Protein AF-A0A9E3LRT6-F1 (afdb_monomer)

Nearest PDB structures (foldseek):
  9b9s-assembly1_A-2  TM=6.401E-01  e=1.447E-01  Vreelandella titanicae
  9b9x-assembly1_A-2  TM=5.757E-01  e=9.964E-02  Vreelandella titanicae
  9ba3-assembly3_E  TM=5.557E-01  e=3.455E-01  Vreelandella titanicae
  8v48-assembly1_B  TM=3.420E-01  e=9.318E+00  Escherichia coli B185

Secondary structure (DSSP, 8-state):
-HHHHHHHHIIIIIS-----HHHHHHHTGGGHHHHHHHHHHHT-SEEEEEEEETTEEEEEEEETT--EEETHHHHHHHHHHHGGGHHHHHHHHHHHHHHHHHTT--EEEEE------GGGS------SSHHHHHHHHHHHHHHHHTTTTSPPTT--

Radius of gyration: 20.43 Å; Cα contacts (8 Å, |Δi|>4): 170; chains: 1; bounding box: 48×50×49 Å

Solvent-accessible surface area (backbone atoms only — not comparable to full-atom values): 9113 Å² total; per-residue (Å²): 109,45,73,58,46,34,51,50,50,45,35,38,73,74,62,77,36,82,51,38,66,70,52,29,63,71,75,46,59,88,46,48,69,59,52,52,52,48,31,62,74,71,66,28,54,32,35,37,38,42,48,70,60,98,88,42,36,24,33,40,27,37,39,72,87,69,51,77,30,54,30,65,54,19,52,52,50,48,38,65,75,42,49,91,50,34,66,61,51,48,69,64,44,40,63,54,38,21,54,32,42,71,71,77,36,74,28,72,46,78,37,63,80,80,75,80,68,73,79,72,67,72,96,71,81,89,76,95,73,64,60,61,63,55,50,52,52,51,51,48,53,51,49,67,75,42,59,89,74,54,80,73,93,78,79,126

Foldseek 3Di:
DLVLQLVLLCCQQVVVHFADVVVCVVPPVVCLVVVLVVCVVVVFQKKKWWADDPSGIWMWIAGPVRDIAIRSRRSVVLCVVCPPCRVVVSVVCSSVCSVQRVVVHISMDTHDPPPPCPVPPDPDDDDDPCVVVVVVVVVVVVCVVCVVVDPPPDDD

Sequence (156 aa):
MKSKIEKLLRQALLKNGKMEHSLFEYELKEHIDYWYKGLKKDKEEFVFVVTENRGHVAMVLITKEKEIYINEDARDKLMEIWKYVYKKNMELMIPMMADDLVNGILAVNGVKTASSNFSNIWTGVTGKSDKIGKIEANLQAYLDKYKGFLPDKNSD

Organis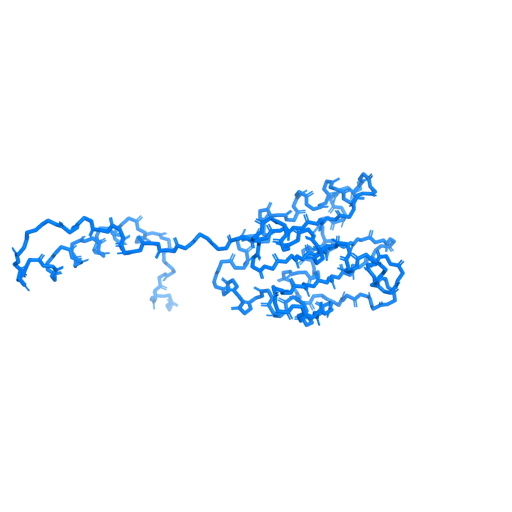m: NCBI:txid1117104

pLDDT: mean 82.16, std 22.48, range [30.73, 98.75]

Mean predicted aligned error: 12.07 Å

Structure (mmCIF, N/CA/C/O backbone):
data_AF-A0A9E3LRT6-F1
#
_entry.id   AF-A0A9E3LRT6-F1
#
loop_
_atom_site.group_PDB
_atom_site.id
_atom_site.type_symbol
_atom_site.label_atom_id
_atom_site.label_alt_id
_atom_site.label_comp_id
_atom_site.label_asym_id
_atom_site.label_entity_id
_atom_site.label_seq_id
_atom_site.pdbx_PDB_ins_code
_atom_site.Cartn_x
_atom_site.Cartn_y
_atom_site.Cartn_z
_atom_site.occupancy
_atom_site.B_iso_or_equiv
_atom_site.auth_seq_id
_atom_site.auth_comp_id
_atom_site.auth_asym_id
_atom_site.auth_atom_id
_atom_site.pdbx_PDB_model_num
ATOM 1 N N . MET A 1 1 ? 18.559 2.709 -10.639 1.00 83.50 1 MET A N 1
ATOM 2 C CA . MET A 1 1 ? 17.648 1.676 -10.091 1.00 83.50 1 MET A CA 1
ATOM 3 C C . MET A 1 1 ? 16.319 2.281 -9.659 1.00 83.50 1 MET A C 1
ATOM 5 O O . MET A 1 1 ? 15.316 1.874 -10.227 1.00 83.50 1 MET A O 1
ATOM 9 N N . LYS A 1 2 ? 16.307 3.320 -8.807 1.00 93.31 2 LYS A N 1
ATOM 10 C CA . LYS A 1 2 ? 15.098 4.075 -8.403 1.00 93.31 2 LYS A CA 1
ATOM 11 C C . LYS A 1 2 ? 14.114 4.376 -9.537 1.00 93.31 2 LYS A C 1
ATOM 13 O O . LYS A 1 2 ? 12.966 3.965 -9.476 1.00 93.31 2 LYS A O 1
ATOM 18 N N . SER A 1 3 ? 14.579 5.001 -10.620 1.00 94.44 3 SER A N 1
ATOM 19 C CA . SER A 1 3 ? 13.734 5.354 -11.773 1.00 94.44 3 SER A CA 1
ATOM 20 C C . SER A 1 3 ? 13.038 4.157 -12.440 1.00 94.44 3 SER A C 1
ATOM 22 O O . SER A 1 3 ? 11.954 4.304 -13.004 1.00 94.44 3 SER A O 1
ATOM 24 N N . LYS A 1 4 ? 13.634 2.957 -12.371 1.00 97.38 4 LYS A N 1
ATOM 25 C CA . LYS A 1 4 ? 13.015 1.717 -12.860 1.00 97.38 4 LYS A CA 1
ATOM 26 C C . LYS A 1 4 ? 11.901 1.264 -11.915 1.00 97.38 4 LYS A C 1
ATOM 28 O O . LYS A 1 4 ? 10.815 0.965 -12.403 1.00 97.38 4 LYS A O 1
ATOM 33 N N . ILE A 1 5 ? 12.151 1.277 -10.604 1.00 97.75 5 ILE A N 1
ATOM 34 C CA . ILE A 1 5 ? 11.152 0.947 -9.576 1.00 97.75 5 ILE A CA 1
ATOM 35 C C . ILE A 1 5 ? 9.975 1.918 -9.656 1.00 97.75 5 ILE A C 1
ATOM 37 O O . ILE A 1 5 ? 8.842 1.482 -9.805 1.00 97.75 5 ILE A O 1
ATOM 41 N N . GLU A 1 6 ? 10.220 3.230 -9.704 1.00 98.25 6 GLU A N 1
ATOM 42 C CA . GLU A 1 6 ? 9.154 4.227 -9.871 1.00 98.25 6 GLU A CA 1
ATOM 43 C C . GLU A 1 6 ? 8.290 3.952 -11.105 1.00 98.25 6 GLU A C 1
ATOM 45 O O . GLU A 1 6 ? 7.064 4.052 -11.045 1.00 98.25 6 GLU A O 1
ATOM 50 N N . LYS A 1 7 ? 8.907 3.591 -12.237 1.00 98.31 7 LYS A N 1
ATOM 51 C CA . LYS A 1 7 ? 8.167 3.249 -13.455 1.00 98.31 7 LYS A CA 1
ATOM 52 C C . LYS A 1 7 ? 7.283 2.021 -13.236 1.00 98.31 7 LYS A C 1
ATOM 54 O O . LYS A 1 7 ? 6.139 2.045 -13.684 1.00 98.31 7 LYS A O 1
ATOM 59 N N . LEU A 1 8 ? 7.784 0.984 -12.566 1.00 98.31 8 LEU A N 1
ATOM 60 C CA . LEU A 1 8 ? 7.015 -0.221 -12.234 1.00 98.31 8 LEU A CA 1
ATOM 61 C C . LEU A 1 8 ? 5.848 0.106 -11.299 1.00 98.31 8 LEU A C 1
ATOM 63 O O . LEU A 1 8 ? 4.709 -0.234 -11.614 1.00 98.31 8 LEU A O 1
ATOM 67 N N . LEU A 1 9 ? 6.099 0.861 -10.228 1.00 98.50 9 LEU A N 1
ATOM 68 C CA . LEU A 1 9 ? 5.065 1.303 -9.293 1.00 98.50 9 LEU A CA 1
ATOM 69 C C . LEU A 1 9 ? 3.992 2.148 -9.989 1.00 98.50 9 LEU A C 1
ATOM 71 O O . LEU A 1 9 ? 2.803 1.928 -9.781 1.00 98.50 9 LEU A O 1
ATOM 75 N N . ARG A 1 10 ? 4.374 3.069 -10.885 1.00 98.62 10 ARG A N 1
ATOM 76 C CA . ARG A 1 10 ? 3.409 3.839 -11.693 1.00 98.62 10 ARG A CA 1
ATOM 77 C C . ARG A 1 10 ? 2.579 2.940 -12.603 1.00 98.62 10 ARG A C 1
ATOM 79 O O . ARG A 1 10 ? 1.402 3.222 -12.799 1.00 98.62 10 ARG A O 1
ATOM 86 N N . GLN A 1 11 ? 3.165 1.892 -13.178 1.00 98.50 11 GLN A N 1
ATOM 87 C CA . GLN A 1 11 ? 2.404 0.946 -13.993 1.00 98.50 11 GLN A CA 1
ATOM 88 C C . GLN A 1 11 ? 1.393 0.176 -13.135 1.00 98.50 11 GLN A C 1
ATOM 90 O O . GLN A 1 11 ? 0.208 0.182 -13.455 1.00 98.50 11 GLN A O 1
ATOM 95 N N . ALA A 1 12 ? 1.831 -0.405 -12.018 1.00 98.31 12 ALA A N 1
ATOM 96 C CA . ALA A 1 12 ? 0.975 -1.187 -11.128 1.00 98.31 12 ALA A CA 1
ATOM 97 C C . ALA A 1 12 ? -0.142 -0.348 -10.480 1.00 98.31 12 ALA A C 1
ATOM 99 O O . ALA A 1 12 ? -1.309 -0.737 -10.509 1.00 98.31 12 ALA A O 1
ATOM 100 N N . LEU A 1 13 ? 0.196 0.821 -9.931 1.00 98.31 13 LEU A N 1
ATOM 101 C CA . LEU A 1 13 ? -0.704 1.600 -9.077 1.00 98.31 13 LEU A CA 1
ATOM 102 C C . LEU A 1 13 ? -1.523 2.640 -9.855 1.00 98.31 13 LEU A C 1
ATOM 104 O O . LEU A 1 13 ? -2.680 2.867 -9.537 1.00 98.31 13 LEU A O 1
ATOM 108 N N . LEU A 1 14 ? -0.970 3.261 -10.904 1.00 97.88 14 LEU A N 1
ATOM 109 C CA . LEU A 1 14 ? -1.665 4.336 -11.635 1.00 97.88 14 LEU A CA 1
ATOM 110 C C . LEU A 1 14 ? -2.218 3.917 -13.001 1.00 97.88 14 LEU A C 1
ATOM 112 O O . LEU A 1 14 ? -3.008 4.65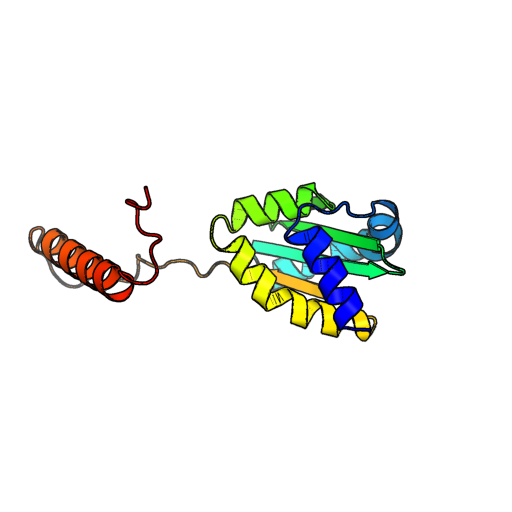9 -13.583 1.00 97.88 14 LEU A O 1
ATOM 116 N N . LYS A 1 15 ? -1.779 2.780 -13.548 1.00 97.88 15 LYS A N 1
ATOM 117 C CA . LYS A 1 15 ? -2.137 2.332 -14.906 1.00 97.88 15 LYS A CA 1
ATOM 118 C C . LYS A 1 15 ? -2.742 0.931 -14.933 1.00 97.88 15 LYS A C 1
ATOM 120 O O . LYS A 1 15 ? -2.705 0.274 -15.969 1.00 97.88 15 LYS A O 1
ATOM 125 N N . ASN A 1 16 ? -3.296 0.484 -13.805 1.00 95.50 16 ASN A N 1
ATOM 126 C CA . ASN A 1 16 ? -3.943 -0.822 -13.660 1.00 95.50 16 ASN A CA 1
ATOM 127 C C . ASN A 1 16 ? -3.042 -2.005 -14.061 1.00 95.50 16 ASN A C 1
ATOM 129 O O . ASN A 1 16 ? -3.521 -3.022 -14.559 1.00 95.50 16 ASN A O 1
ATOM 133 N N . GLY A 1 17 ? -1.727 -1.872 -13.869 1.00 97.44 17 GLY A N 1
ATOM 134 C CA . GLY A 1 17 ? -0.777 -2.952 -14.105 1.00 97.44 17 GLY A CA 1
ATOM 135 C C . GLY A 1 17 ? -1.019 -4.125 -13.157 1.00 97.44 17 GLY A C 1
ATOM 136 O O . GLY A 1 17 ? -1.464 -3.932 -12.023 1.00 97.44 17 GLY A O 1
ATOM 137 N N . LYS A 1 18 ? -0.720 -5.336 -13.632 1.00 97.94 18 LYS A N 1
ATOM 138 C CA . LYS A 1 18 ? -0.832 -6.552 -12.823 1.00 97.94 18 LYS A CA 1
ATOM 139 C C . LYS A 1 18 ? 0.224 -6.580 -11.724 1.00 97.94 18 LYS A C 1
ATOM 141 O O . LYS A 1 18 ? 1.372 -6.193 -11.959 1.00 97.94 18 LYS A O 1
ATOM 146 N N . MET A 1 19 ? -0.172 -7.070 -10.561 1.00 98.50 19 MET A N 1
ATOM 147 C CA . MET A 1 19 ? 0.691 -7.342 -9.421 1.00 98.50 19 MET A CA 1
ATOM 148 C C . MET A 1 19 ? 0.823 -8.852 -9.203 1.00 98.50 19 MET A C 1
ATOM 150 O O . MET A 1 19 ? -0.045 -9.643 -9.567 1.00 98.50 19 MET A O 1
ATOM 154 N N . GLU A 1 20 ? 1.956 -9.263 -8.649 1.00 98.44 20 GLU A N 1
ATOM 155 C CA . GLU A 1 20 ? 2.352 -10.664 -8.566 1.00 98.44 20 GLU A CA 1
ATOM 156 C C . GLU A 1 20 ? 1.926 -11.258 -7.219 1.00 98.44 20 GLU A C 1
ATOM 158 O O . GLU A 1 20 ? 2.383 -10.827 -6.160 1.00 98.44 20 GLU A O 1
ATOM 163 N N . HIS 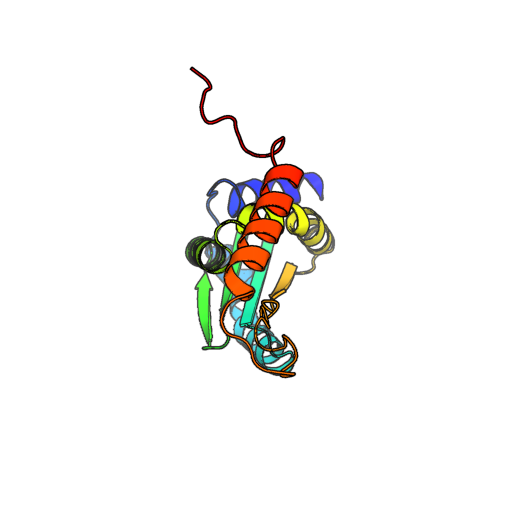A 1 21 ? 1.041 -12.257 -7.233 1.00 98.06 21 HIS A N 1
ATOM 164 C CA . HIS A 1 21 ? 0.559 -12.873 -5.991 1.00 98.06 21 HIS A CA 1
ATOM 165 C C . HIS A 1 21 ? 1.656 -13.664 -5.274 1.00 98.06 21 HIS A C 1
ATOM 167 O O . HIS A 1 21 ? 1.768 -13.599 -4.052 1.00 98.06 21 HIS A O 1
ATOM 173 N N . SER A 1 22 ? 2.514 -14.354 -6.030 1.00 98.00 22 SER A N 1
ATOM 174 C CA . SER A 1 22 ? 3.636 -15.102 -5.455 1.00 98.00 22 SER A CA 1
ATOM 175 C C . SER A 1 22 ? 4.615 -14.196 -4.696 1.00 98.00 22 SER A C 1
ATOM 177 O O . SER A 1 22 ? 5.163 -14.602 -3.673 1.00 98.00 22 SER A O 1
ATOM 179 N N . LEU A 1 23 ? 4.770 -12.938 -5.125 1.00 98.12 23 LEU A N 1
ATOM 180 C CA . LEU A 1 23 ? 5.574 -11.944 -4.415 1.00 98.12 23 LEU A CA 1
ATOM 181 C C . LEU A 1 23 ? 4.919 -11.495 -3.098 1.00 98.12 23 LEU A C 1
ATOM 183 O O . LEU A 1 23 ? 5.616 -11.338 -2.098 1.00 98.12 23 LEU A O 1
ATOM 187 N N . PHE A 1 24 ? 3.591 -11.345 -3.061 1.00 98.25 24 PHE A N 1
ATOM 188 C CA . PHE A 1 24 ? 2.870 -11.108 -1.804 1.00 98.25 24 PHE A CA 1
ATOM 189 C C . PHE A 1 24 ? 3.101 -12.252 -0.805 1.00 98.25 24 PHE A C 1
ATOM 191 O O . PHE A 1 24 ? 3.392 -11.997 0.367 1.00 98.25 24 PHE A O 1
ATOM 198 N N . GLU A 1 25 ? 2.988 -13.503 -1.259 1.00 97.69 25 GLU A N 1
ATOM 199 C CA . GLU A 1 25 ? 3.196 -14.664 -0.390 1.00 97.69 25 GLU A CA 1
ATOM 200 C C . GLU A 1 25 ? 4.623 -14.738 0.150 1.00 97.69 25 GLU A C 1
ATOM 202 O O . GLU A 1 25 ? 4.810 -15.128 1.301 1.00 97.69 25 GLU A O 1
ATOM 207 N N . TYR A 1 26 ? 5.597 -14.344 -0.672 1.00 97.00 26 TYR A N 1
ATOM 208 C CA . TYR A 1 26 ? 7.014 -14.382 -0.338 1.00 97.00 26 TYR A CA 1
ATOM 209 C C . TYR A 1 26 ? 7.449 -13.252 0.610 1.00 97.00 26 TYR A C 1
ATOM 211 O O . TYR A 1 26 ? 8.215 -13.519 1.529 1.00 97.00 26 TYR A O 1
ATOM 219 N N . GLU A 1 27 ? 6.976 -12.013 0.420 1.00 95.81 27 GLU A N 1
ATOM 220 C CA . GLU A 1 27 ? 7.512 -10.848 1.158 1.00 95.81 27 GLU A CA 1
ATOM 221 C C . GLU A 1 27 ? 6.548 -10.199 2.150 1.00 95.81 27 GLU A C 1
ATOM 223 O O . GLU A 1 27 ? 6.994 -9.487 3.044 1.00 95.81 27 GLU A O 1
ATOM 228 N N . LEU A 1 28 ? 5.231 -10.363 1.990 1.00 96.94 28 LEU A N 1
ATOM 229 C CA . LEU A 1 28 ? 4.257 -9.550 2.734 1.00 96.94 28 LEU A CA 1
ATOM 230 C C . LEU A 1 28 ? 3.422 -10.368 3.723 1.00 96.94 28 LEU A C 1
ATOM 232 O O . LEU A 1 28 ? 3.076 -9.875 4.799 1.00 96.94 28 LEU A O 1
ATOM 236 N N . LYS A 1 29 ? 3.093 -11.617 3.377 1.00 96.75 29 LYS A N 1
ATOM 237 C CA . LYS A 1 29 ? 2.127 -12.456 4.107 1.00 96.75 29 LYS A CA 1
ATOM 238 C C . LYS A 1 29 ? 2.476 -12.655 5.584 1.00 96.75 29 LYS A C 1
ATOM 240 O O . LYS A 1 29 ? 1.591 -12.570 6.433 1.00 96.75 29 LYS A O 1
ATOM 245 N N . GLU A 1 30 ? 3.747 -12.880 5.907 1.00 94.31 30 GLU A N 1
ATOM 246 C CA . GLU A 1 30 ? 4.187 -13.147 7.285 1.00 94.31 30 GLU A CA 1
ATOM 247 C C . GLU A 1 30 ? 4.200 -11.907 8.196 1.00 94.31 30 GLU A C 1
ATOM 249 O O . GLU A 1 30 ? 4.191 -12.031 9.421 1.00 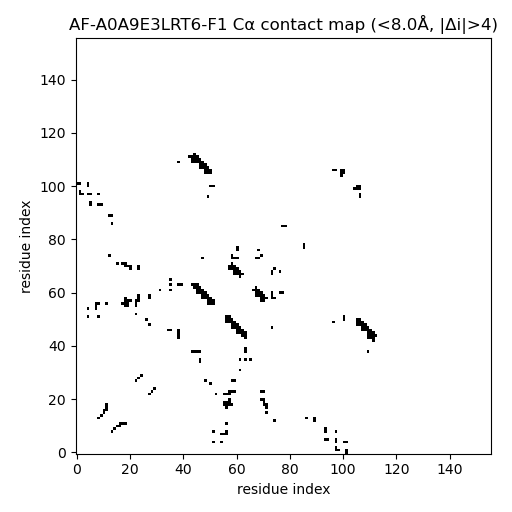94.31 30 GLU A O 1
ATOM 254 N N . HIS A 1 31 ? 4.163 -10.700 7.625 1.00 94.94 31 HIS A N 1
ATOM 255 C CA . HIS A 1 31 ? 4.249 -9.444 8.377 1.00 94.94 31 HIS A CA 1
ATOM 256 C C . HIS A 1 31 ? 2.883 -8.802 8.671 1.00 94.94 31 HIS A C 1
ATOM 258 O O . HIS A 1 31 ? 2.813 -7.806 9.397 1.00 94.94 31 HIS A O 1
ATOM 264 N N . ILE A 1 32 ? 1.784 -9.380 8.175 1.00 96.19 32 ILE A N 1
ATOM 265 C CA . ILE A 1 32 ? 0.422 -8.835 8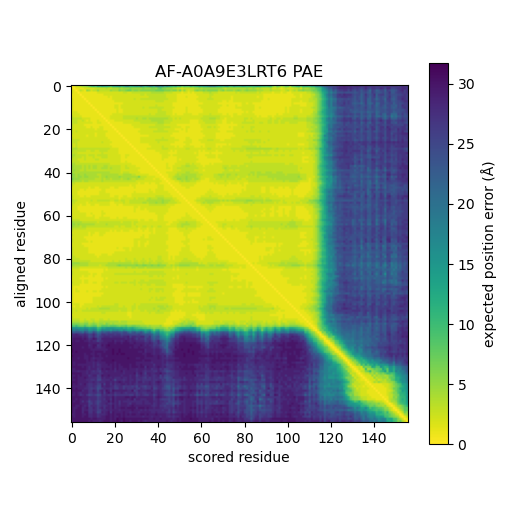.317 1.00 96.19 32 ILE A CA 1
ATOM 266 C C . ILE A 1 32 ? 0.068 -8.543 9.781 1.00 96.19 32 ILE A C 1
ATOM 268 O O . ILE A 1 32 ? -0.399 -7.449 10.104 1.00 96.19 32 ILE A O 1
ATOM 272 N N . ASP A 1 33 ? 0.319 -9.487 10.691 1.00 95.19 33 ASP A N 1
ATOM 273 C CA . ASP A 1 33 ? -0.006 -9.299 12.110 1.00 95.19 33 ASP A CA 1
ATOM 274 C C . ASP A 1 33 ? 0.872 -8.227 12.777 1.00 95.19 33 ASP A C 1
ATOM 276 O O . ASP A 1 33 ? 0.419 -7.555 13.710 1.00 95.19 33 ASP A O 1
ATOM 280 N N . TYR A 1 34 ? 2.110 -8.035 12.309 1.00 95.56 34 TYR A N 1
ATOM 281 C CA . TYR A 1 34 ? 2.986 -6.966 12.788 1.00 95.56 34 TYR A CA 1
ATOM 282 C C . TYR A 1 34 ? 2.438 -5.591 12.384 1.00 95.56 34 TYR A C 1
ATOM 284 O O . TYR A 1 34 ? 2.255 -4.727 13.246 1.00 95.56 34 TYR A O 1
ATOM 292 N N . TRP A 1 35 ? 2.083 -5.409 11.110 1.00 96.19 35 TRP A N 1
ATOM 293 C CA . TRP A 1 35 ? 1.511 -4.148 10.628 1.00 96.19 35 TRP A CA 1
ATOM 294 C C . TRP A 1 35 ? 0.137 -3.860 11.225 1.00 96.19 35 TRP A C 1
ATOM 296 O O . TRP A 1 35 ? -0.136 -2.717 11.586 1.00 96.19 35 TRP A O 1
ATOM 306 N N . TYR A 1 36 ? -0.701 -4.879 11.435 1.00 94.75 36 TYR A N 1
ATOM 307 C CA . TYR A 1 36 ? -1.987 -4.692 12.110 1.00 94.75 36 TYR A CA 1
ATOM 308 C C . TYR A 1 36 ? -1.819 -4.190 13.553 1.00 94.75 36 TYR A C 1
ATOM 310 O O . TYR A 1 36 ? -2.543 -3.294 13.994 1.00 94.75 36 TYR A O 1
ATOM 318 N N . LYS A 1 37 ? -0.839 -4.722 14.299 1.00 92.44 37 LYS A N 1
ATOM 319 C CA . LYS A 1 37 ? -0.514 -4.216 15.645 1.00 92.44 37 LYS A CA 1
ATOM 320 C C . LYS A 1 37 ? -0.054 -2.755 15.601 1.00 92.44 37 LYS A C 1
ATOM 322 O O . LYS A 1 37 ? -0.488 -1.976 16.450 1.00 92.44 37 LYS A O 1
ATOM 327 N N . GLY A 1 38 ? 0.777 -2.390 14.620 1.00 90.38 38 GLY A N 1
ATOM 328 C CA . GLY A 1 38 ? 1.214 -1.009 14.376 1.00 90.38 38 GLY A CA 1
ATOM 329 C C . GLY A 1 38 ? 0.039 -0.065 14.116 1.00 90.38 38 GLY A C 1
ATOM 330 O O . GLY A 1 38 ? -0.162 0.880 14.875 1.00 90.38 38 GLY A O 1
ATOM 331 N N . LEU A 1 39 ? -0.822 -0.412 13.155 1.00 92.00 39 LEU A N 1
ATOM 332 C CA . LEU A 1 39 ? -2.050 0.322 12.827 1.00 92.00 39 LEU A CA 1
ATOM 333 C C . LEU A 1 39 ? -2.889 0.615 14.078 1.00 92.00 39 LEU A C 1
ATOM 335 O O . LEU A 1 39 ? -3.327 1.749 14.297 1.00 92.00 39 LEU A O 1
ATOM 339 N N . LYS A 1 40 ? -3.114 -0.400 14.930 1.00 94.06 40 LYS A N 1
ATOM 340 C CA . LYS A 1 40 ? -3.910 -0.244 16.161 1.00 94.06 40 LYS A CA 1
ATOM 341 C C . LYS A 1 40 ? -3.236 0.678 17.168 1.00 94.06 40 LYS A C 1
ATOM 343 O O . LYS A 1 40 ? -3.917 1.506 17.775 1.00 94.06 40 LYS A O 1
ATOM 348 N N . LYS A 1 41 ? -1.922 0.531 17.351 1.00 90.38 41 LYS A N 1
ATOM 349 C CA . LYS A 1 41 ? -1.125 1.359 18.262 1.00 90.38 41 LYS A CA 1
ATOM 350 C C . LYS A 1 41 ? -1.169 2.827 17.842 1.00 90.38 41 LYS A C 1
ATOM 352 O O . LYS A 1 41 ? -1.412 3.695 18.681 1.00 90.38 41 LYS A O 1
ATOM 357 N N . ASP A 1 42 ? -1.010 3.080 16.550 1.00 86.31 42 ASP A N 1
ATOM 358 C CA . ASP A 1 42 ? -0.871 4.430 16.017 1.00 86.31 42 ASP A CA 1
ATOM 359 C C . ASP A 1 42 ? -2.224 5.070 15.675 1.00 86.31 42 ASP A C 1
ATOM 361 O O . ASP A 1 42 ? -2.271 6.259 15.360 1.00 86.31 42 ASP A O 1
ATOM 365 N N . LYS A 1 43 ? -3.339 4.342 15.850 1.00 89.75 43 LYS A N 1
ATOM 366 C CA . LYS A 1 43 ? -4.720 4.782 15.565 1.00 89.75 43 LYS A CA 1
ATOM 367 C C . LYS A 1 43 ? -4.894 5.213 14.110 1.00 89.75 43 LYS A C 1
ATOM 369 O O . LYS A 1 43 ? -5.461 6.267 13.820 1.00 89.75 43 LYS A O 1
ATOM 374 N N . GLU A 1 44 ? -4.347 4.413 13.211 1.00 88.19 44 GLU A N 1
ATOM 375 C CA . GLU A 1 44 ? -4.496 4.579 11.771 1.00 88.19 44 GLU A CA 1
ATOM 376 C C . GLU A 1 44 ? -5.796 3.925 11.298 1.00 88.19 44 GLU A C 1
ATOM 378 O O . GLU A 1 44 ? -6.329 3.014 11.936 1.00 88.19 44 GLU A O 1
ATOM 383 N N . GLU A 1 45 ? -6.348 4.418 10.195 1.00 93.19 45 GLU A N 1
ATOM 384 C CA . GLU A 1 45 ? -7.582 3.867 9.630 1.00 93.19 45 GLU A CA 1
ATOM 385 C C . GLU A 1 45 ? -7.306 2.640 8.770 1.00 93.19 45 GLU A C 1
ATOM 387 O O . GLU A 1 45 ? -8.079 1.679 8.780 1.00 93.19 45 GLU A O 1
ATOM 392 N N . PHE A 1 46 ? -6.185 2.672 8.058 1.00 95.50 46 PHE A N 1
ATOM 393 C CA . PHE A 1 46 ? -5.643 1.553 7.313 1.00 95.50 46 PHE A CA 1
ATOM 394 C C . PHE A 1 46 ? -4.132 1.729 7.145 1.00 95.50 46 PHE A C 1
ATOM 396 O O . PHE A 1 46 ? -3.602 2.840 7.224 1.00 95.50 46 PHE A O 1
ATOM 403 N N . VAL A 1 47 ? -3.457 0.619 6.878 1.00 97.19 47 VAL A N 1
ATOM 404 C CA . VAL A 1 47 ? -2.059 0.570 6.455 1.00 97.19 47 VAL A CA 1
ATOM 405 C C . VAL A 1 47 ? -2.016 -0.138 5.113 1.00 97.19 47 VAL A C 1
ATOM 407 O O . VAL A 1 47 ? -2.744 -1.110 4.900 1.00 97.19 47 VAL A O 1
ATOM 410 N N . PHE A 1 48 ? -1.184 0.338 4.198 1.00 98.19 48 PHE A N 1
ATOM 411 C CA . PHE A 1 48 ? -0.873 -0.410 2.990 1.00 98.19 48 PHE A CA 1
ATOM 412 C C . PHE A 1 48 ? 0.630 -0.507 2.792 1.00 98.19 48 PHE A C 1
ATOM 414 O O . PHE A 1 48 ? 1.385 0.400 3.143 1.00 98.19 48 PHE A O 1
ATOM 421 N N . VAL A 1 49 ? 1.061 -1.633 2.241 1.00 98.38 49 VAL A N 1
ATOM 422 C CA . VAL A 1 49 ? 2.471 -1.931 2.006 1.00 98.38 49 VAL A CA 1
ATOM 423 C C . VAL A 1 49 ? 2.645 -2.306 0.554 1.00 98.38 49 VAL A C 1
ATOM 425 O O . VAL A 1 49 ? 1.852 -3.080 0.017 1.00 98.38 49 VAL A O 1
ATOM 428 N N . VAL A 1 50 ? 3.672 -1.742 -0.072 1.00 98.44 50 VAL A N 1
ATOM 429 C CA . VAL A 1 50 ? 4.045 -2.029 -1.455 1.00 98.44 50 VAL A CA 1
ATOM 430 C C . VAL A 1 50 ? 5.468 -2.565 -1.474 1.00 98.44 50 VAL A C 1
ATOM 432 O O . VAL A 1 50 ? 6.334 -2.068 -0.754 1.00 98.44 50 VAL A O 1
ATOM 435 N N . THR A 1 51 ? 5.709 -3.565 -2.313 1.00 98.31 51 THR A N 1
ATOM 436 C CA . THR A 1 51 ? 7.052 -4.079 -2.572 1.00 98.31 51 THR A CA 1
ATOM 437 C C . THR A 1 51 ? 7.325 -4.242 -4.060 1.00 98.31 51 THR A C 1
ATOM 439 O O . THR A 1 51 ? 6.396 -4.348 -4.867 1.00 98.31 51 THR A O 1
ATOM 442 N N . GLU A 1 52 ? 8.604 -4.237 -4.421 1.00 97.75 52 GLU A N 1
ATOM 443 C CA . GLU A 1 52 ? 9.100 -4.550 -5.753 1.00 97.75 52 GLU A CA 1
ATOM 444 C C . GLU A 1 52 ? 10.289 -5.499 -5.642 1.00 97.75 52 GLU A C 1
ATOM 446 O O . GLU A 1 52 ? 11.244 -5.223 -4.919 1.00 97.75 52 GLU A O 1
ATOM 451 N N . ASN A 1 53 ? 10.253 -6.594 -6.398 1.00 95.69 53 ASN A N 1
ATOM 452 C CA . ASN A 1 53 ? 11.379 -7.509 -6.503 1.00 95.69 53 ASN A CA 1
ATOM 453 C C . ASN A 1 53 ? 11.489 -8.053 -7.931 1.00 95.69 53 ASN A C 1
ATOM 455 O O . ASN A 1 53 ? 10.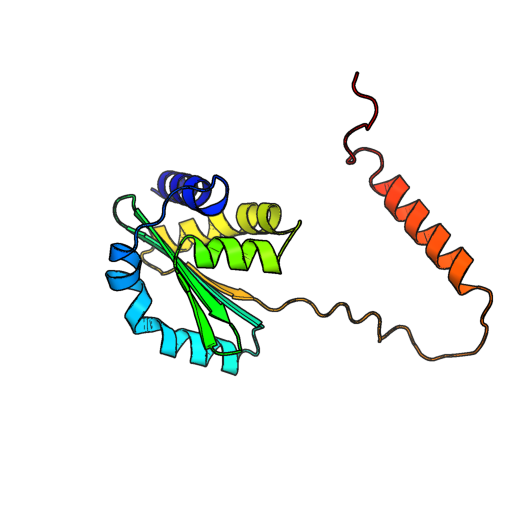533 -8.599 -8.488 1.00 95.69 53 ASN A O 1
ATOM 459 N N . ARG A 1 54 ? 12.679 -7.920 -8.532 1.00 93.81 54 ARG A N 1
ATOM 460 C CA . ARG A 1 54 ? 13.023 -8.453 -9.868 1.00 93.81 54 ARG A CA 1
ATOM 461 C C . ARG A 1 54 ? 12.056 -8.050 -10.992 1.00 93.81 54 ARG A C 1
ATOM 463 O O . ARG A 1 54 ? 11.970 -8.730 -12.010 1.00 93.81 54 ARG A O 1
ATOM 470 N N . GLY A 1 55 ? 11.402 -6.904 -10.876 1.00 95.44 55 GLY A N 1
ATOM 471 C CA . GLY A 1 55 ? 10.451 -6.369 -11.847 1.00 95.44 55 GLY A CA 1
ATOM 472 C C . GLY A 1 55 ? 8.985 -6.642 -11.517 1.00 95.44 55 GLY A C 1
ATOM 473 O O . GLY A 1 55 ? 8.118 -6.156 -12.243 1.00 95.44 55 GLY A O 1
ATOM 474 N N . HIS A 1 56 ? 8.704 -7.386 -10.450 1.00 97.69 56 HIS A N 1
ATOM 475 C CA . HIS A 1 56 ? 7.356 -7.696 -9.988 1.00 97.69 56 HIS A CA 1
ATOM 476 C C . HIS A 1 56 ? 6.972 -6.761 -8.847 1.00 97.69 56 HIS A C 1
ATOM 478 O O . HIS A 1 56 ? 7.820 -6.402 -8.039 1.00 97.69 56 HIS A O 1
ATOM 484 N N . VAL A 1 57 ? 5.697 -6.380 -8.778 1.00 98.62 57 VAL A N 1
ATOM 485 C CA . VAL A 1 57 ? 5.149 -5.523 -7.718 1.00 98.62 57 VAL A CA 1
ATOM 486 C C . VAL A 1 57 ? 4.073 -6.297 -6.974 1.00 98.62 57 VAL A C 1
ATOM 488 O O . VAL A 1 57 ? 3.288 -6.997 -7.611 1.00 98.62 57 VAL A O 1
ATOM 491 N N . ALA A 1 58 ? 4.016 -6.152 -5.655 1.00 98.75 58 ALA A N 1
ATOM 492 C CA . ALA A 1 58 ? 2.924 -6.659 -4.831 1.00 98.75 58 ALA A CA 1
ATOM 493 C C . ALA A 1 58 ? 2.460 -5.590 -3.842 1.00 98.75 58 ALA A C 1
ATOM 495 O O . ALA A 1 58 ? 3.221 -4.691 -3.471 1.00 98.75 58 ALA A O 1
ATOM 496 N N . MET A 1 59 ? 1.200 -5.691 -3.427 1.00 98.69 59 MET A N 1
ATOM 497 C CA . MET A 1 59 ? 0.587 -4.766 -2.481 1.00 98.69 59 MET A CA 1
ATOM 498 C C . MET A 1 59 ? -0.300 -5.519 -1.491 1.00 98.69 59 MET A C 1
ATOM 500 O O . MET A 1 59 ? -0.973 -6.481 -1.852 1.00 98.69 59 MET A O 1
ATOM 504 N N . VAL A 1 60 ? -0.352 -5.048 -0.250 1.00 98.75 60 VAL A N 1
ATOM 505 C CA . VAL A 1 60 ? -1.376 -5.441 0.726 1.00 98.75 60 VAL A CA 1
ATOM 506 C C . VAL A 1 60 ? -1.961 -4.194 1.375 1.00 98.75 60 VAL A C 1
ATOM 508 O O . VAL A 1 60 ? -1.241 -3.226 1.613 1.00 98.75 60 VAL A O 1
ATOM 511 N N . LEU A 1 61 ? -3.259 -4.211 1.663 1.00 98.62 61 LEU A N 1
ATOM 512 C CA . LEU A 1 61 ? -3.945 -3.200 2.463 1.00 98.62 61 LEU A CA 1
ATOM 513 C C . LEU A 1 61 ? -4.652 -3.888 3.627 1.00 98.62 61 LEU A C 1
ATOM 515 O O . LEU A 1 61 ? -5.345 -4.884 3.434 1.00 98.62 61 LEU A O 1
ATOM 519 N N . ILE A 1 62 ? -4.477 -3.348 4.830 1.00 98.00 62 ILE A N 1
ATOM 520 C CA . ILE A 1 62 ? -5.066 -3.859 6.068 1.00 98.00 62 ILE A CA 1
ATOM 521 C C . ILE A 1 62 ? -5.882 -2.735 6.706 1.00 98.00 62 ILE A C 1
ATOM 523 O O . ILE A 1 62 ? -5.352 -1.654 6.975 1.00 98.00 62 ILE A O 1
ATOM 527 N N . THR A 1 63 ? -7.165 -2.980 6.962 1.00 96.56 63 THR A N 1
ATOM 528 C CA . THR A 1 63 ? -8.060 -2.009 7.615 1.00 96.56 63 THR A CA 1
ATOM 529 C C . THR A 1 63 ? -8.023 -2.137 9.139 1.00 96.56 63 THR A C 1
ATOM 531 O O . THR A 1 63 ? -7.576 -3.143 9.701 1.00 96.56 63 THR A O 1
ATOM 534 N N . LYS A 1 64 ? -8.540 -1.132 9.853 1.00 94.25 64 LYS A N 1
ATOM 535 C CA . LYS A 1 64 ? -8.702 -1.178 11.320 1.00 94.25 64 LYS A CA 1
ATOM 536 C C . LYS A 1 64 ? -9.625 -2.306 11.813 1.00 94.25 64 LYS A C 1
ATOM 538 O O . LYS A 1 64 ? -9.448 -2.778 12.950 1.00 94.25 64 LYS A O 1
ATOM 543 N N . GLU A 1 65 ? -10.544 -2.767 10.963 1.00 94.94 65 GLU A N 1
ATOM 544 C CA . GLU A 1 65 ? -11.402 -3.949 11.137 1.00 94.94 65 GLU A CA 1
ATOM 545 C C . GLU A 1 65 ? -10.665 -5.280 10.900 1.00 94.94 65 GLU A C 1
ATOM 547 O O . GLU A 1 65 ? -11.240 -6.339 11.132 1.00 94.94 65 GLU A O 1
ATOM 552 N N . LYS A 1 66 ? -9.379 -5.239 10.521 1.00 93.69 66 LYS A N 1
ATOM 553 C CA . LYS A 1 66 ? -8.556 -6.400 10.140 1.00 93.69 66 LYS A CA 1
ATOM 554 C C . LYS A 1 66 ? -9.002 -7.063 8.830 1.00 93.69 66 LYS A C 1
ATOM 556 O O . LYS A 1 66 ? -8.681 -8.224 8.591 1.00 93.69 66 LYS A O 1
ATOM 561 N N . GLU A 1 67 ? -9.701 -6.337 7.960 1.00 97.81 67 GLU A N 1
ATOM 562 C CA . GLU A 1 67 ? -9.904 -6.796 6.585 1.00 97.81 67 GLU A CA 1
ATOM 563 C C . GLU A 1 67 ? -8.588 -6.668 5.816 1.00 97.81 67 GLU A C 1
ATOM 565 O O . GLU A 1 67 ? -7.872 -5.675 5.969 1.00 97.81 67 GLU A O 1
ATOM 570 N N . ILE A 1 68 ? -8.272 -7.678 5.006 1.00 98.00 68 ILE A N 1
ATOM 571 C CA . ILE A 1 68 ? -7.025 -7.765 4.249 1.00 98.00 68 ILE A CA 1
ATOM 572 C C . ILE A 1 68 ? -7.377 -7.829 2.769 1.00 98.00 68 ILE A C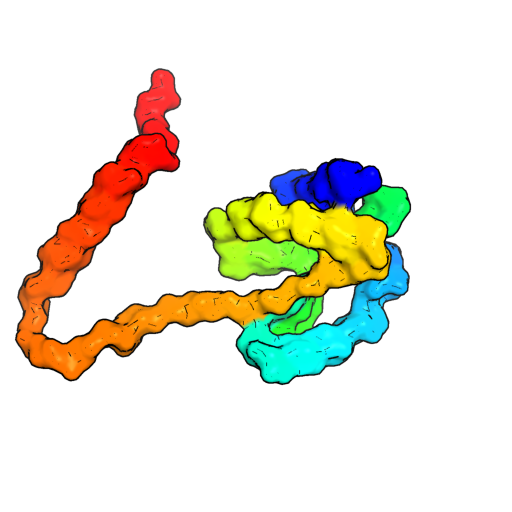 1
ATOM 574 O O . ILE A 1 68 ? -8.098 -8.725 2.338 1.00 98.00 68 ILE A O 1
ATOM 578 N N . TYR A 1 69 ? -6.823 -6.898 2.006 1.00 98.62 69 TYR A N 1
ATOM 579 C CA . TYR A 1 69 ? -6.951 -6.827 0.558 1.00 98.62 69 TYR A CA 1
ATOM 580 C C . TYR A 1 69 ? -5.565 -7.010 -0.054 1.00 98.62 69 TYR A C 1
ATOM 582 O O . TYR A 1 69 ? -4.580 -6.492 0.480 1.00 98.62 69 TYR A O 1
ATOM 590 N N . ILE A 1 70 ? -5.474 -7.749 -1.157 1.00 98.56 70 ILE A N 1
ATOM 591 C CA . ILE A 1 70 ? -4.198 -8.148 -1.762 1.00 98.56 70 ILE A CA 1
ATOM 592 C C . ILE A 1 70 ? -4.163 -7.665 -3.210 1.00 98.56 70 ILE A C 1
ATOM 594 O O . ILE A 1 70 ? -5.141 -7.803 -3.938 1.00 98.56 70 ILE A O 1
ATOM 598 N N . ASN A 1 71 ? -3.022 -7.120 -3.625 1.00 98.62 71 ASN A N 1
ATOM 599 C CA . ASN A 1 71 ? -2.728 -6.708 -4.992 1.00 98.62 71 ASN A CA 1
ATOM 600 C C . ASN A 1 71 ? -3.824 -5.814 -5.592 1.00 98.62 71 ASN A C 1
ATOM 602 O O . ASN A 1 71 ? -4.043 -4.705 -5.104 1.00 98.62 71 ASN A O 1
ATOM 606 N N . GLU A 1 72 ? -4.480 -6.247 -6.668 1.00 98.62 72 GLU A N 1
ATOM 607 C CA . GLU A 1 72 ? -5.512 -5.470 -7.347 1.00 98.62 72 GLU A CA 1
ATOM 608 C C . GLU A 1 72 ? -6.657 -5.098 -6.402 1.00 98.62 72 GLU A C 1
ATOM 610 O O . GLU A 1 72 ? -7.038 -3.932 -6.384 1.00 98.62 72 GLU A O 1
ATOM 615 N N . ASP A 1 73 ? -7.098 -6.007 -5.527 1.00 98.56 73 ASP A N 1
ATOM 616 C CA . ASP A 1 73 ? -8.139 -5.710 -4.534 1.00 98.56 73 ASP A CA 1
ATOM 617 C C . ASP A 1 73 ? -7.674 -4.632 -3.544 1.00 98.56 73 ASP A C 1
ATOM 619 O O . ASP A 1 73 ? -8.452 -3.776 -3.121 1.00 98.56 73 ASP A O 1
ATOM 623 N N . ALA A 1 74 ? -6.383 -4.631 -3.186 1.00 98.62 74 ALA A N 1
ATOM 624 C CA . ALA A 1 74 ? -5.799 -3.609 -2.318 1.00 98.62 74 ALA A CA 1
ATOM 625 C C . ALA A 1 74 ? -5.774 -2.238 -3.001 1.00 98.62 74 ALA A C 1
ATOM 627 O O . ALA A 1 74 ? -6.117 -1.223 -2.386 1.00 98.62 74 ALA A O 1
ATOM 628 N N . ARG A 1 75 ? -5.388 -2.203 -4.281 1.00 98.56 75 ARG A N 1
ATOM 629 C CA . ARG A 1 75 ? -5.398 -0.988 -5.102 1.00 98.56 75 ARG A CA 1
ATOM 630 C C . ARG A 1 75 ? -6.820 -0.457 -5.258 1.00 98.56 75 ARG A C 1
ATOM 632 O O . ARG A 1 75 ? -7.036 0.737 -5.061 1.00 98.56 75 ARG A O 1
ATOM 639 N N . ASP A 1 76 ? -7.771 -1.328 -5.564 1.00 98.31 76 ASP A N 1
ATOM 640 C CA . ASP A 1 76 ? -9.173 -0.977 -5.777 1.00 98.31 76 ASP A CA 1
ATOM 641 C C . ASP A 1 76 ? -9.804 -0.455 -4.484 1.00 98.31 76 ASP A C 1
ATOM 643 O O . ASP A 1 76 ? -10.451 0.597 -4.493 1.00 98.31 76 ASP A O 1
ATOM 647 N N . LYS A 1 77 ? -9.500 -1.083 -3.341 1.00 97.75 77 LYS A N 1
ATOM 648 C CA . LYS A 1 77 ? -9.931 -0.580 -2.035 1.00 97.75 77 LYS A CA 1
ATOM 649 C C . LYS A 1 77 ? -9.316 0.778 -1.702 1.00 97.75 77 LYS A C 1
ATOM 651 O O . LYS A 1 77 ? -10.004 1.667 -1.198 1.00 97.75 77 LYS A O 1
ATOM 656 N N . LEU A 1 78 ? -8.036 0.981 -2.013 1.00 96.44 78 LEU A N 1
ATOM 657 C CA . LEU A 1 78 ? -7.372 2.268 -1.803 1.00 96.44 78 LEU A CA 1
ATOM 658 C C . LEU A 1 78 ? -7.974 3.372 -2.691 1.00 96.44 78 LEU A C 1
ATOM 660 O O . LEU A 1 78 ? -8.164 4.500 -2.229 1.00 96.44 78 LEU A O 1
ATOM 664 N N . MET A 1 79 ? -8.326 3.049 -3.940 1.00 96.31 79 MET A N 1
ATOM 665 C CA . MET A 1 79 ? -9.057 3.948 -4.840 1.00 96.31 79 MET A CA 1
ATOM 666 C C . MET A 1 79 ? -10.456 4.277 -4.307 1.00 96.31 79 MET A C 1
ATOM 668 O O . MET A 1 79 ? -10.868 5.434 -4.376 1.00 96.31 79 MET A O 1
ATOM 672 N N . GLU A 1 80 ? -11.169 3.308 -3.732 1.00 95.50 80 GLU A N 1
ATOM 673 C CA . GLU A 1 80 ? -12.482 3.521 -3.107 1.00 95.50 80 GLU A CA 1
ATOM 674 C C . GLU A 1 80 ? -12.396 4.491 -1.917 1.00 95.50 80 GLU A C 1
ATOM 676 O O . GLU A 1 80 ? -13.207 5.416 -1.804 1.00 95.50 80 GLU A O 1
ATOM 681 N N . ILE A 1 81 ? -11.390 4.315 -1.053 1.00 93.12 81 ILE A N 1
ATOM 682 C CA . ILE A 1 81 ? -11.190 5.139 0.146 1.00 93.12 81 ILE A CA 1
ATOM 683 C C . ILE A 1 81 ? -10.793 6.572 -0.233 1.00 93.12 81 ILE A C 1
ATOM 685 O O . ILE A 1 81 ? -11.360 7.538 0.281 1.00 93.12 81 ILE A O 1
ATOM 689 N N . TRP A 1 82 ? -9.825 6.734 -1.138 1.00 93.00 82 TRP A N 1
ATOM 690 C CA . TRP A 1 82 ? -9.283 8.049 -1.498 1.00 93.00 82 TRP A CA 1
ATOM 691 C C . TRP A 1 82 ? -10.018 8.754 -2.637 1.00 93.00 82 TRP A C 1
ATOM 693 O O . TRP A 1 82 ? -9.875 9.968 -2.797 1.00 93.00 82 TRP A O 1
ATOM 703 N N . LYS A 1 83 ? -10.826 8.042 -3.421 1.00 93.25 83 LYS A N 1
ATOM 704 C CA . LYS A 1 83 ? -11.631 8.597 -4.515 1.00 93.25 83 LYS A CA 1
ATOM 705 C C . LYS A 1 83 ? -10.787 9.514 -5.415 1.00 93.25 83 LYS A C 1
ATOM 707 O O . LYS A 1 83 ? -9.771 9.107 -5.973 1.00 93.25 83 LYS A O 1
ATOM 712 N N . TYR A 1 84 ? -11.170 10.784 -5.522 1.00 91.75 84 TYR A N 1
ATOM 713 C CA . TYR A 1 84 ? -10.534 11.768 -6.395 1.00 91.75 84 TYR A CA 1
ATOM 714 C C . TYR A 1 84 ? -9.113 12.175 -5.966 1.00 91.75 84 TYR A C 1
ATOM 716 O O . TYR A 1 84 ? -8.384 12.727 -6.790 1.00 91.75 84 TYR A O 1
ATOM 724 N N . VAL A 1 85 ? -8.685 11.909 -4.720 1.00 92.38 85 VAL A N 1
ATOM 725 C CA . VAL A 1 85 ? -7.308 12.222 -4.282 1.00 92.38 85 VAL A CA 1
ATOM 726 C C . VAL A 1 85 ? -6.320 11.080 -4.515 1.00 92.38 85 VAL A C 1
ATOM 728 O O . VAL A 1 85 ? -5.118 11.299 -4.372 1.00 92.38 85 VAL A O 1
ATOM 731 N N . TYR A 1 86 ? -6.785 9.898 -4.941 1.00 95.44 86 TYR A N 1
ATOM 732 C CA . TYR A 1 86 ? -5.941 8.715 -5.136 1.00 95.44 86 TYR A CA 1
ATOM 733 C C . TYR A 1 86 ? -4.731 8.996 -6.032 1.00 95.44 86 TYR A C 1
ATOM 735 O O . TYR A 1 86 ? -3.587 8.817 -5.617 1.00 95.44 86 TYR A O 1
ATOM 743 N N . LYS A 1 87 ? -4.985 9.501 -7.247 1.00 96.19 87 LYS A N 1
ATOM 744 C CA . LYS A 1 87 ? -3.935 9.759 -8.240 1.00 96.19 87 LYS A CA 1
ATOM 745 C C . LYS A 1 87 ? -2.881 10.724 -7.700 1.00 96.19 87 LYS A C 1
ATOM 747 O O . LYS A 1 87 ? -1.692 10.439 -7.785 1.00 96.19 87 LYS A O 1
ATOM 752 N N . LYS A 1 88 ? -3.325 11.834 -7.103 1.00 94.62 88 LYS A N 1
ATOM 753 C CA . LYS A 1 88 ? -2.437 12.862 -6.551 1.00 94.62 88 LYS A CA 1
ATOM 754 C C . LYS A 1 88 ? -1.594 12.317 -5.396 1.00 94.62 88 LYS A C 1
ATOM 756 O O . LYS A 1 88 ? -0.395 12.573 -5.354 1.00 94.62 88 LYS A O 1
ATOM 761 N N . ASN A 1 89 ? -2.197 11.551 -4.486 1.00 95.12 89 ASN A N 1
ATOM 762 C CA . ASN A 1 89 ? -1.473 10.930 -3.377 1.00 95.12 89 ASN A CA 1
ATOM 763 C C . ASN A 1 89 ? -0.422 9.944 -3.896 1.00 95.12 89 ASN A C 1
ATOM 765 O O . ASN A 1 89 ? 0.735 10.018 -3.502 1.00 95.12 89 ASN A O 1
ATOM 769 N N . MET A 1 90 ? -0.787 9.075 -4.838 1.00 97.25 90 MET A N 1
ATOM 770 C CA . MET A 1 90 ? 0.146 8.118 -5.436 1.00 97.25 90 MET A CA 1
ATOM 771 C C . MET A 1 90 ? 1.283 8.801 -6.201 1.00 97.25 90 MET A C 1
ATOM 773 O O . MET A 1 90 ? 2.430 8.379 -6.089 1.00 97.25 90 MET A O 1
ATOM 777 N N . GLU A 1 91 ? 1.019 9.886 -6.929 1.00 97.12 91 GLU A N 1
ATOM 778 C CA . GLU A 1 91 ? 2.070 10.660 -7.604 1.00 97.12 91 GLU A CA 1
ATOM 779 C C . GLU A 1 91 ? 3.099 11.251 -6.631 1.00 97.12 91 GLU A C 1
ATOM 781 O O . GLU A 1 91 ? 4.276 11.324 -6.991 1.00 97.12 91 GLU A O 1
ATOM 786 N N . LEU A 1 92 ? 2.669 11.622 -5.419 1.00 95.69 92 LEU A N 1
ATOM 787 C CA . LEU A 1 92 ? 3.535 12.123 -4.347 1.00 95.69 92 LEU A CA 1
ATOM 788 C C . LEU A 1 92 ? 4.268 10.999 -3.604 1.00 95.69 92 LEU A C 1
ATOM 790 O O . LEU A 1 92 ? 5.436 11.156 -3.265 1.00 95.69 92 LEU A O 1
ATOM 794 N N . MET A 1 93 ? 3.597 9.874 -3.356 1.00 96.88 93 MET A N 1
ATOM 795 C CA . MET A 1 93 ? 4.134 8.781 -2.541 1.00 96.88 93 MET A CA 1
ATOM 796 C C . MET A 1 93 ? 5.065 7.854 -3.325 1.00 96.88 93 MET A C 1
ATOM 798 O O . MET A 1 93 ? 6.040 7.372 -2.763 1.00 96.88 93 MET A O 1
ATOM 802 N N . ILE A 1 94 ? 4.817 7.610 -4.619 1.00 98.31 94 ILE A N 1
ATOM 803 C CA . ILE A 1 94 ? 5.622 6.674 -5.428 1.00 98.31 94 ILE A CA 1
ATOM 804 C C . ILE A 1 94 ? 7.131 6.976 -5.394 1.00 98.31 94 ILE A C 1
ATOM 806 O O . ILE A 1 94 ? 7.893 6.024 -5.235 1.00 98.31 94 ILE A O 1
ATOM 810 N N . PRO A 1 95 ? 7.595 8.235 -5.514 1.00 97.69 95 PRO A N 1
ATOM 811 C CA . PRO A 1 95 ? 9.019 8.539 -5.391 1.00 97.69 95 PRO A CA 1
ATOM 812 C C . PRO A 1 95 ? 9.619 8.126 -4.041 1.00 97.69 95 PRO A C 1
ATOM 814 O O . PRO A 1 95 ? 10.736 7.617 -4.016 1.00 97.69 95 PRO A O 1
ATOM 817 N N . MET A 1 96 ? 8.868 8.298 -2.946 1.00 96.12 96 MET A N 1
ATOM 818 C CA . MET A 1 96 ? 9.287 7.904 -1.595 1.00 96.12 96 MET A CA 1
ATOM 819 C C . MET A 1 96 ? 9.296 6.381 -1.441 1.00 96.12 96 MET A C 1
ATOM 821 O O . MET A 1 96 ? 10.284 5.816 -0.993 1.00 96.12 96 MET A O 1
ATOM 825 N N . MET A 1 97 ? 8.249 5.699 -1.918 1.00 97.62 97 MET A N 1
AT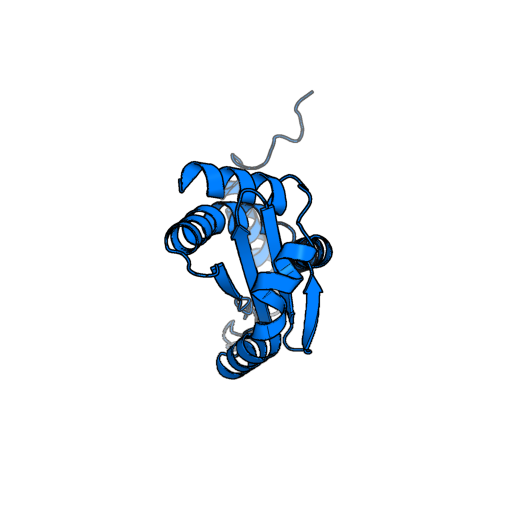OM 826 C CA . MET A 1 97 ? 8.204 4.232 -1.925 1.00 97.62 97 MET A CA 1
ATOM 827 C C . MET A 1 97 ? 9.369 3.643 -2.730 1.00 97.62 97 MET A C 1
ATOM 829 O O . MET A 1 97 ? 9.966 2.649 -2.337 1.00 97.62 97 MET A O 1
ATOM 833 N N . ALA A 1 98 ? 9.732 4.261 -3.856 1.00 97.31 98 ALA A N 1
ATOM 834 C CA . ALA A 1 98 ? 10.878 3.821 -4.639 1.00 97.31 98 ALA A CA 1
ATOM 835 C C . ALA A 1 98 ? 12.219 4.063 -3.926 1.00 97.31 98 ALA A C 1
ATOM 837 O O . ALA A 1 98 ? 13.148 3.287 -4.148 1.00 97.31 98 ALA A O 1
ATOM 838 N N . ASP A 1 99 ? 12.338 5.105 -3.095 1.00 96.19 99 ASP A N 1
ATOM 839 C CA . ASP A 1 99 ? 13.512 5.297 -2.235 1.00 96.19 99 ASP A CA 1
ATOM 840 C C . ASP A 1 99 ? 13.637 4.168 -1.208 1.00 96.19 99 ASP A C 1
ATOM 842 O O . ASP A 1 99 ? 14.719 3.594 -1.081 1.00 96.19 99 ASP A O 1
ATOM 846 N N . ASP A 1 100 ? 12.546 3.793 -0.538 1.00 92.94 100 ASP A N 1
ATOM 847 C CA . ASP A 1 100 ? 12.545 2.681 0.422 1.00 92.94 100 ASP A CA 1
ATOM 848 C C . ASP A 1 100 ? 12.973 1.368 -0.254 1.00 92.94 100 ASP A C 1
ATOM 850 O O . ASP A 1 100 ? 13.914 0.700 0.186 1.00 92.94 100 ASP A O 1
ATOM 854 N N . LEU A 1 101 ? 12.362 1.046 -1.397 1.00 95.50 101 LEU A N 1
ATOM 855 C CA . LEU A 1 101 ? 12.584 -0.224 -2.092 1.00 95.50 101 LEU A CA 1
ATOM 856 C C . LEU A 1 101 ? 13.996 -0.359 -2.671 1.00 95.50 101 LEU A C 1
ATOM 858 O O . LEU A 1 101 ? 14.577 -1.442 -2.625 1.00 95.50 101 LEU A O 1
ATOM 862 N N . VAL A 1 102 ? 14.603 0.730 -3.160 1.00 96.12 102 VAL A N 1
ATOM 863 C CA . VAL A 1 102 ? 16.018 0.701 -3.587 1.00 96.12 102 VAL A CA 1
ATOM 864 C C . VAL A 1 102 ? 16.955 0.374 -2.425 1.00 96.12 102 VAL A C 1
ATOM 866 O O . VAL A 1 102 ? 18.013 -0.213 -2.650 1.00 96.12 102 VAL A O 1
ATOM 869 N N . ASN A 1 103 ? 16.569 0.728 -1.200 1.00 91.75 103 ASN A N 1
ATOM 870 C CA . ASN A 1 103 ? 17.335 0.450 0.010 1.00 91.75 103 ASN A CA 1
ATOM 871 C C . ASN A 1 103 ? 16.973 -0.900 0.655 1.00 91.75 103 ASN A C 1
ATOM 873 O O . ASN A 1 103 ? 17.455 -1.197 1.747 1.00 91.75 103 ASN A O 1
ATOM 877 N N . GLY A 1 104 ? 16.152 -1.727 -0.004 1.00 90.12 104 GLY A N 1
ATOM 878 C CA . GLY A 1 104 ? 15.718 -3.024 0.520 1.00 90.12 104 GLY A CA 1
ATOM 879 C C . GLY A 1 104 ? 14.720 -2.915 1.675 1.00 90.12 104 GLY A C 1
ATOM 880 O O . GLY A 1 104 ? 14.610 -3.839 2.477 1.00 90.12 104 GLY A O 1
ATOM 881 N N . ILE A 1 105 ? 14.021 -1.783 1.783 1.00 92.94 105 ILE A N 1
ATOM 882 C CA . ILE A 1 105 ? 13.018 -1.513 2.814 1.00 92.94 105 ILE A CA 1
ATOM 883 C C . ILE A 1 105 ? 11.631 -1.629 2.176 1.00 92.94 105 ILE A C 1
ATOM 885 O O . ILE A 1 105 ? 11.377 -1.051 1.122 1.00 92.94 105 ILE A O 1
ATOM 889 N N . LEU A 1 106 ? 10.719 -2.362 2.822 1.00 93.25 106 LEU A N 1
ATOM 890 C CA . LEU A 1 106 ? 9.318 -2.423 2.399 1.00 93.25 106 LEU A CA 1
ATOM 891 C C . LEU A 1 106 ? 8.666 -1.041 2.529 1.00 93.25 106 LEU A C 1
ATOM 893 O O . LEU A 1 106 ? 8.775 -0.397 3.573 1.00 93.25 106 LEU A O 1
ATOM 897 N N . ALA A 1 107 ? 7.932 -0.611 1.504 1.00 97.00 107 ALA A N 1
ATOM 898 C CA . ALA A 1 107 ? 7.273 0.689 1.504 1.00 97.00 107 ALA A CA 1
ATOM 899 C C . ALA A 1 107 ? 5.961 0.632 2.309 1.00 97.00 107 ALA A C 1
ATOM 901 O O . ALA A 1 107 ? 4.878 0.414 1.755 1.00 97.00 107 ALA A O 1
ATOM 902 N N . VAL A 1 108 ? 6.066 0.786 3.631 1.00 95.81 108 VAL A N 1
ATOM 903 C CA . VAL A 1 108 ? 4.948 0.721 4.587 1.00 95.81 108 VAL A CA 1
ATOM 904 C C . VAL A 1 108 ? 4.332 2.106 4.785 1.00 95.81 108 VAL A C 1
ATOM 906 O O . VAL A 1 108 ? 5.013 3.046 5.182 1.00 95.81 108 VAL A O 1
ATOM 909 N N . ASN A 1 109 ? 3.024 2.227 4.556 1.00 95.06 109 ASN A N 1
ATOM 910 C CA . ASN A 1 109 ? 2.307 3.499 4.594 1.00 95.06 109 ASN A CA 1
ATOM 911 C C . ASN A 1 109 ? 1.076 3.409 5.499 1.00 95.06 109 ASN A C 1
ATOM 913 O O . ASN A 1 109 ? 0.047 2.841 5.123 1.00 95.06 109 ASN A O 1
ATOM 917 N N . GLY A 1 110 ? 1.183 3.997 6.686 1.00 91.56 110 GLY A N 1
ATOM 918 C CA . GLY A 1 110 ? 0.075 4.175 7.615 1.00 91.56 110 GLY A CA 1
ATOM 919 C C . GLY A 1 110 ? -0.728 5.436 7.303 1.00 91.56 110 GLY A C 1
ATOM 920 O O . GLY A 1 110 ? -0.157 6.501 7.048 1.00 91.56 110 GLY A O 1
ATOM 921 N N . VAL A 1 111 ? -2.061 5.334 7.274 1.00 90.00 111 VAL A N 1
ATOM 922 C CA . VAL A 1 111 ? -2.929 6.441 6.848 1.00 90.00 111 VAL A CA 1
ATOM 923 C C . VAL A 1 111 ? -3.966 6.778 7.910 1.00 90.00 111 VAL A C 1
ATOM 925 O O . VAL A 1 111 ? -4.730 5.936 8.382 1.00 90.00 111 VAL A O 1
ATOM 928 N N . LYS A 1 112 ? -4.034 8.070 8.231 1.00 87.00 112 LYS A N 1
ATOM 929 C CA . LYS A 1 112 ? -5.123 8.692 8.985 1.00 87.00 112 LYS A CA 1
ATOM 930 C C . LYS A 1 112 ? -5.839 9.646 8.052 1.00 87.00 112 LYS A C 1
ATOM 932 O O . LYS A 1 112 ? -5.195 10.542 7.502 1.00 87.00 112 LYS A O 1
ATOM 937 N N . THR A 1 113 ? -7.151 9.514 7.883 1.00 72.00 113 THR A N 1
ATOM 938 C CA . THR A 1 113 ? -7.884 10.640 7.314 1.00 72.00 113 THR A CA 1
ATOM 939 C C . THR A 1 113 ? -7.839 11.791 8.310 1.00 72.00 113 THR A C 1
ATOM 941 O O . THR A 1 113 ? -8.062 11.635 9.515 1.00 72.00 113 THR A O 1
ATOM 944 N N . ALA A 1 114 ? -7.501 12.980 7.815 1.00 64.81 114 ALA A N 1
ATOM 945 C CA . ALA A 1 114 ? -7.777 14.183 8.569 1.00 64.81 114 ALA A CA 1
ATOM 946 C C . ALA A 1 114 ? -9.297 14.239 8.711 1.00 64.81 114 ALA A C 1
ATOM 948 O O . ALA A 1 114 ? -10.001 14.508 7.734 1.00 64.81 114 ALA A O 1
ATOM 949 N N . SER A 1 115 ? -9.805 13.926 9.907 1.00 51.06 115 SER A N 1
ATOM 950 C CA . SER A 1 115 ? -11.200 14.200 10.227 1.00 51.06 115 SER A CA 1
ATOM 951 C C . SER A 1 115 ? -11.469 15.640 9.804 1.00 51.06 115 SER A C 1
ATOM 953 O O . SER A 1 115 ? -10.819 16.583 10.261 1.00 51.06 115 SER A O 1
ATOM 955 N N . SER A 1 116 ? -12.379 15.813 8.851 1.00 41.34 116 SER A N 1
ATOM 956 C CA . SER A 1 116 ? -12.920 17.129 8.568 1.00 41.34 116 SER A CA 1
ATOM 957 C C . SER A 1 116 ? -13.758 17.484 9.789 1.00 41.34 116 SER A C 1
ATOM 959 O O . SER A 1 116 ? -14.959 17.233 9.810 1.00 41.34 116 SER A O 1
ATOM 961 N N . ASN A 1 117 ? -13.129 17.996 10.848 1.00 36.75 117 ASN A N 1
ATOM 962 C CA . ASN A 1 117 ? -13.833 18.573 11.984 1.00 36.75 117 ASN A CA 1
ATOM 963 C C . ASN A 1 117 ? -14.486 19.881 11.519 1.00 36.75 117 ASN A C 1
ATOM 965 O O . ASN A 1 117 ? -14.086 20.975 11.904 1.00 36.75 117 ASN A O 1
ATOM 969 N N . PHE A 1 118 ? -15.543 19.767 10.714 1.00 39.12 118 PHE A N 1
ATOM 970 C CA . PHE A 1 118 ? -16.526 20.833 10.545 1.00 39.12 118 PHE A CA 1
ATOM 971 C C . PHE A 1 118 ? -17.334 21.063 11.839 1.00 39.12 118 PHE A C 1
ATOM 973 O O . PHE A 1 118 ? -18.110 22.010 11.915 1.00 39.12 118 PHE A O 1
ATOM 980 N N . SER A 1 119 ? -17.135 20.246 12.882 1.00 36.91 119 SER A N 1
ATOM 981 C CA . SER A 1 119 ? -17.801 20.362 14.185 1.00 36.91 119 SER A CA 1
ATOM 982 C C . SER A 1 119 ? -17.135 21.327 15.173 1.00 36.91 119 SER A C 1
ATOM 984 O O . SER A 1 119 ? -17.722 21.587 16.216 1.00 36.91 119 SER A O 1
ATOM 986 N N . ASN A 1 120 ? -15.969 21.904 14.854 1.00 35.16 120 ASN A N 1
ATOM 987 C CA . ASN A 1 120 ? -15.322 22.918 15.703 1.00 35.16 120 ASN A CA 1
ATOM 988 C C . ASN A 1 120 ? -15.489 24.350 15.162 1.00 35.16 120 ASN A C 1
ATOM 990 O O . ASN A 1 120 ? -14.677 25.228 15.457 1.00 35.16 120 ASN A O 1
ATOM 994 N N . ILE A 1 121 ? -16.560 24.623 14.405 1.00 40.19 121 ILE A N 1
ATOM 995 C CA . ILE A 1 121 ? -17.046 26.001 14.276 1.00 40.19 121 ILE A CA 1
ATOM 996 C C . ILE A 1 121 ? -17.699 26.363 15.611 1.00 40.19 121 ILE A C 1
ATOM 998 O O . ILE A 1 121 ? -18.832 25.978 15.887 1.00 40.19 121 ILE A O 1
ATOM 1002 N N . TRP A 1 122 ? -16.910 27.057 16.431 1.00 31.38 122 TRP A N 1
ATOM 1003 C CA . TRP A 1 122 ? -17.266 27.859 17.601 1.00 31.38 122 TRP A CA 1
ATOM 1004 C C . TRP A 1 122 ? -18.782 27.988 17.848 1.00 31.38 122 TRP A C 1
ATOM 1006 O O . TRP A 1 122 ? -19.500 28.680 17.122 1.00 31.38 122 TRP A O 1
ATOM 1016 N N . THR A 1 123 ? -19.275 27.338 18.906 1.00 39.81 123 THR A N 1
ATOM 1017 C CA . THR A 1 123 ? -20.608 27.591 19.461 1.00 39.81 123 THR A CA 1
ATOM 1018 C C . THR A 1 123 ? -20.584 28.915 20.210 1.00 39.81 123 THR A C 1
ATOM 1020 O O . THR A 1 123 ? -20.401 28.959 21.425 1.00 39.81 123 THR A O 1
ATOM 1023 N N . GLY A 1 124 ? -20.774 30.003 19.478 1.00 32.84 124 GLY A N 1
ATOM 1024 C CA . GLY A 1 124 ? -21.074 31.293 20.069 1.00 32.84 124 GLY A CA 1
ATOM 1025 C C . GLY A 1 124 ? -22.059 32.063 19.204 1.00 32.84 124 GLY A C 1
ATOM 1026 O O . GLY A 1 124 ? -21.703 32.624 18.176 1.00 32.84 124 GLY A O 1
ATOM 1027 N N . VAL A 1 125 ? -23.294 32.081 19.709 1.00 30.73 125 VAL A N 1
ATOM 1028 C CA . VAL A 1 125 ? -24.356 33.069 19.469 1.00 30.73 125 VAL A CA 1
ATOM 1029 C C . VAL A 1 125 ? -25.133 32.973 18.137 1.00 30.73 125 VAL A C 1
ATOM 1031 O O . VAL A 1 125 ? -24.682 33.338 17.060 1.00 30.73 125 VAL A O 1
ATOM 1034 N N . THR A 1 126 ? -26.352 32.437 18.292 1.00 41.78 126 THR A N 1
ATOM 1035 C CA . THR A 1 126 ? -27.656 32.749 17.663 1.00 41.78 126 THR A CA 1
ATOM 1036 C C . THR A 1 126 ? -27.716 33.512 16.328 1.00 41.78 126 THR A C 1
ATOM 1038 O O . THR A 1 126 ? -27.310 34.664 16.246 1.00 41.78 126 THR A O 1
ATOM 1041 N N . GLY A 1 127 ? -28.420 32.937 15.341 1.00 34.72 127 GLY A N 1
ATOM 1042 C CA . GLY A 1 127 ? -28.961 33.670 14.183 1.00 34.72 127 GLY A CA 1
ATOM 1043 C C . GLY A 1 127 ? -29.008 32.825 12.908 1.00 34.72 127 GLY A C 1
ATOM 1044 O O . GLY A 1 127 ? -27.975 32.479 12.346 1.00 34.72 127 GLY A O 1
ATOM 1045 N N . LYS A 1 128 ? -30.207 32.434 12.460 1.00 40.88 128 LYS A N 1
ATOM 1046 C CA . LYS A 1 128 ? -30.430 31.421 11.406 1.00 40.88 128 LYS A CA 1
ATOM 1047 C C . LYS A 1 128 ? -30.390 31.968 9.962 1.00 40.88 128 LYS A C 1
ATOM 1049 O O . LYS A 1 128 ? -30.613 31.188 9.046 1.00 40.88 128 LYS A O 1
ATOM 1054 N N . SER A 1 129 ? -30.101 33.252 9.734 1.00 40.38 129 SER A N 1
ATOM 1055 C CA . SER A 1 129 ? -30.200 33.894 8.406 1.00 40.38 129 SER A CA 1
ATOM 1056 C C . SER A 1 129 ? -28.871 34.087 7.666 1.00 40.38 129 SER A C 1
ATOM 1058 O O . SER A 1 129 ? -28.855 34.076 6.441 1.00 40.38 129 SER A O 1
ATOM 1060 N N . ASP A 1 130 ? -27.741 34.187 8.368 1.00 46.47 130 ASP A N 1
ATOM 1061 C CA . ASP A 1 130 ? -26.494 34.684 7.750 1.00 46.47 130 ASP A CA 1
ATOM 1062 C C . ASP A 1 130 ? -25.566 33.565 7.247 1.00 46.47 130 ASP A C 1
ATOM 1064 O O . ASP A 1 130 ? -24.501 33.816 6.676 1.00 46.47 130 ASP A O 1
ATOM 1068 N N . LYS A 1 131 ? -25.955 32.302 7.469 1.00 42.25 131 LYS A N 1
ATOM 1069 C CA . LYS A 1 131 ? -25.164 31.123 7.085 1.00 42.25 131 LYS A CA 1
ATOM 1070 C C . LYS A 1 131 ? -25.190 30.856 5.583 1.00 42.25 131 LYS A C 1
ATOM 1072 O O . LYS A 1 131 ? -24.165 30.452 5.049 1.00 42.25 131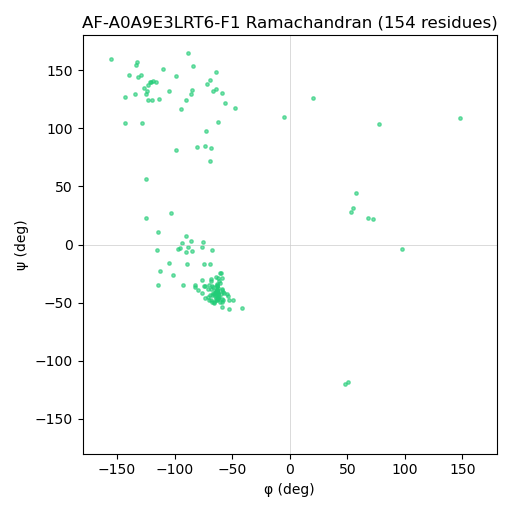 LYS A O 1
ATOM 1077 N N . ILE A 1 132 ? -26.312 31.097 4.904 1.00 44.50 132 ILE A N 1
ATOM 1078 C CA . ILE A 1 132 ? -26.434 30.794 3.469 1.00 44.50 132 ILE A CA 1
ATOM 1079 C C . ILE A 1 132 ? -25.571 31.766 2.650 1.00 44.50 132 ILE A C 1
ATOM 1081 O O . ILE A 1 132 ? -24.712 31.318 1.897 1.00 44.50 132 ILE A O 1
ATOM 1085 N N . GLY A 1 133 ? -25.663 33.073 2.921 1.00 45.16 133 GLY A N 1
ATOM 1086 C CA . GLY A 1 133 ? -24.866 34.080 2.205 1.00 45.16 133 GLY A CA 1
ATOM 1087 C C . GLY A 1 133 ? -23.348 33.942 2.400 1.00 45.16 133 GLY A C 1
ATOM 1088 O O . GLY A 1 133 ? -22.579 34.172 1.470 1.00 45.16 133 GLY A O 1
ATOM 1089 N N . LYS A 1 134 ? -22.885 33.502 3.582 1.00 44.62 134 LYS A N 1
ATOM 1090 C CA . LYS A 1 134 ? -21.450 33.256 3.835 1.00 44.62 134 LYS A CA 1
ATOM 1091 C C . LYS A 1 134 ? -20.936 31.960 3.199 1.00 44.62 134 LYS A C 1
ATOM 1093 O O . LYS A 1 134 ? -19.766 31.901 2.824 1.00 44.62 134 LYS A O 1
ATOM 1098 N N . ILE A 1 135 ? -21.779 30.934 3.068 1.00 47.38 135 ILE A N 1
ATOM 1099 C CA . ILE A 1 135 ? -21.424 29.700 2.351 1.00 47.38 135 ILE A CA 1
ATOM 1100 C C . ILE A 1 135 ? -21.302 29.986 0.851 1.00 47.38 135 ILE A C 1
ATOM 1102 O O . ILE A 1 135 ? -20.318 29.573 0.240 1.00 47.38 135 ILE A O 1
ATOM 1106 N N . GLU A 1 136 ? -22.236 30.747 0.278 1.00 48.97 136 GLU A N 1
ATOM 1107 C CA . GLU A 1 136 ? -22.210 31.126 -1.140 1.00 48.97 136 GLU A CA 1
ATOM 1108 C C . GLU A 1 136 ? -21.003 32.010 -1.478 1.00 48.97 136 GLU A C 1
ATOM 1110 O O . GLU A 1 136 ? -20.310 31.743 -2.458 1.00 48.97 136 GLU A O 1
ATOM 1115 N N . ALA A 1 137 ? -20.660 32.982 -0.626 1.00 53.28 137 ALA A N 1
ATOM 1116 C CA . ALA A 1 137 ? -19.473 33.818 -0.819 1.00 53.28 137 ALA A CA 1
ATOM 1117 C C . ALA A 1 137 ? -18.156 33.014 -0.769 1.00 53.28 137 ALA A C 1
ATOM 1119 O O . ALA A 1 137 ? -17.249 33.255 -1.566 1.00 53.28 137 ALA A O 1
ATOM 1120 N N . ASN A 1 138 ? -18.055 32.026 0.128 1.00 53.59 138 ASN A N 1
ATOM 1121 C CA . ASN A 1 138 ? -16.872 31.165 0.232 1.00 53.59 138 ASN A CA 1
ATOM 1122 C C . ASN A 1 138 ? -16.773 30.158 -0.921 1.00 53.59 138 ASN A C 1
ATOM 1124 O O . ASN A 1 138 ? -15.669 29.880 -1.392 1.00 53.59 138 ASN A O 1
ATOM 1128 N N . LEU A 1 139 ? -17.906 29.631 -1.397 1.00 50.69 139 LEU A N 1
ATOM 1129 C CA . LEU A 1 139 ? -17.941 28.773 -2.579 1.00 50.69 139 LEU A CA 1
ATOM 1130 C C . LEU A 1 139 ? -17.562 29.566 -3.834 1.00 50.69 139 LEU A C 1
ATOM 1132 O O . LEU A 1 139 ? -16.761 29.085 -4.630 1.00 50.69 139 LEU A O 1
ATOM 1136 N N . GLN A 1 140 ? -18.055 30.797 -3.972 1.00 58.34 140 GLN A N 1
ATOM 1137 C CA . GLN A 1 140 ? -17.720 31.665 -5.097 1.00 58.34 140 GLN A CA 1
ATOM 1138 C C . GLN A 1 140 ? -16.231 32.042 -5.096 1.00 58.34 140 GLN A C 1
ATOM 1140 O O . GLN A 1 140 ? -15.568 31.898 -6.119 1.00 58.34 140 GLN A O 1
ATOM 1145 N N . ALA A 1 141 ? -15.661 32.401 -3.940 1.00 59.78 141 ALA A N 1
ATOM 1146 C CA . ALA A 1 141 ? -14.228 32.676 -3.809 1.00 59.78 141 ALA A CA 1
ATOM 1147 C C . ALA A 1 141 ? -13.351 31.441 -4.092 1.00 59.78 141 ALA A C 1
ATOM 1149 O O . ALA A 1 141 ? -12.267 31.561 -4.667 1.00 59.78 141 ALA A O 1
ATOM 1150 N N . TYR A 1 142 ? -13.815 30.243 -3.719 1.00 55.59 142 TYR A N 1
ATOM 1151 C CA . TYR A 1 142 ? -13.158 28.986 -4.074 1.00 55.59 142 TYR A CA 1
ATOM 1152 C C . TYR A 1 142 ? -13.214 28.746 -5.589 1.00 55.59 142 TYR A C 1
ATOM 1154 O O . TYR A 1 142 ? -12.183 28.505 -6.211 1.00 55.59 142 TYR A O 1
ATOM 1162 N N . LEU A 1 143 ? -14.388 28.872 -6.209 1.00 59.50 143 LEU A N 1
ATOM 1163 C CA . LEU A 1 143 ? -14.558 28.677 -7.650 1.00 59.50 143 LEU A CA 1
ATOM 1164 C C . LEU A 1 143 ? -13.772 29.706 -8.476 1.00 59.50 143 LEU A C 1
ATOM 1166 O O . LEU A 1 143 ? -13.144 29.326 -9.461 1.00 59.50 143 LEU A O 1
ATOM 1170 N N . ASP A 1 144 ? -13.717 30.970 -8.056 1.00 66.00 144 ASP A N 1
ATOM 1171 C CA . ASP A 1 144 ? -12.938 32.005 -8.746 1.00 66.00 144 ASP A CA 1
ATOM 1172 C C . ASP A 1 144 ? -11.423 31.799 -8.589 1.00 66.00 144 ASP A C 1
ATOM 1174 O O . ASP A 1 144 ? -10.674 32.000 -9.546 1.00 66.00 144 ASP A O 1
ATOM 1178 N N . LYS A 1 145 ? -10.960 31.292 -7.438 1.00 61.62 145 LYS A N 1
ATOM 1179 C CA . LYS A 1 145 ? -9.550 30.916 -7.228 1.00 61.62 145 LYS A CA 1
ATOM 1180 C C . LYS A 1 145 ? -9.095 29.764 -8.133 1.00 61.62 145 LYS A C 1
ATOM 1182 O O . LYS A 1 145 ? -7.912 29.680 -8.459 1.00 61.62 145 LYS A O 1
ATOM 1187 N N . TYR A 1 146 ? -10.010 28.882 -8.536 1.00 53.41 146 TYR A N 1
ATOM 1188 C CA . TYR A 1 146 ? -9.703 27.679 -9.322 1.00 53.41 146 TYR A CA 1
ATOM 1189 C C . TYR A 1 146 ? -10.292 27.693 -10.741 1.00 53.41 146 TYR A C 1
ATOM 1191 O O . TYR A 1 146 ? -10.208 26.691 -11.450 1.00 53.41 146 TYR A O 1
ATOM 1199 N N . LYS A 1 147 ? -10.814 28.837 -11.199 1.00 55.00 147 LYS A N 1
ATOM 1200 C CA . LYS A 1 147 ? -11.466 29.014 -12.509 1.00 55.00 147 LYS A CA 1
ATOM 1201 C C . LYS A 1 147 ? -10.562 28.698 -13.710 1.00 55.00 147 LYS A C 1
ATOM 1203 O O . LYS A 1 147 ? -11.068 28.326 -14.755 1.00 55.00 147 LYS A O 1
ATOM 1208 N N . GLY A 1 148 ? -9.237 28.790 -13.548 1.00 55.88 148 GLY A N 1
ATOM 1209 C CA . GLY A 1 148 ? -8.237 28.412 -14.563 1.00 55.88 148 GLY A CA 1
ATOM 1210 C C . GLY A 1 148 ? -7.701 26.975 -14.463 1.00 55.88 148 GLY A C 1
ATOM 1211 O O . GLY A 1 148 ? -6.819 26.606 -15.229 1.00 55.88 148 GLY A O 1
ATOM 1212 N N . PHE A 1 149 ? -8.188 26.178 -13.505 1.00 47.28 149 PHE A N 1
ATOM 1213 C CA . PHE A 1 149 ? -7.789 24.777 -13.280 1.00 47.28 149 PHE A CA 1
ATOM 1214 C C . PHE A 1 149 ? -8.925 23.776 -13.523 1.00 47.28 149 PHE A C 1
ATOM 1216 O O . PHE A 1 149 ? -8.709 22.565 -13.446 1.00 47.28 149 PHE A O 1
ATOM 1223 N N . LEU A 1 150 ? -10.133 24.266 -13.802 1.00 46.00 150 LEU A N 1
ATOM 1224 C CA . LEU A 1 150 ? -11.244 23.436 -14.243 1.00 46.00 150 LEU A CA 1
ATOM 1225 C C . LEU A 1 150 ? -11.143 23.281 -15.768 1.00 46.00 150 LEU A C 1
ATOM 1227 O O . LEU A 1 150 ? -10.980 24.292 -16.449 1.00 46.00 150 LEU A O 1
ATOM 1231 N N . PRO A 1 151 ? -11.206 22.055 -16.318 1.00 43.97 151 PRO A N 1
ATOM 1232 C CA . PRO A 1 151 ? -11.258 21.876 -17.762 1.00 43.97 151 PRO A CA 1
ATOM 1233 C C . PRO A 1 151 ? -12.492 22.600 -18.303 1.00 43.97 151 PRO A C 1
ATOM 1235 O O . PRO A 1 151 ? -13.589 22.447 -17.756 1.00 43.97 151 PRO A O 1
ATOM 1238 N N . ASP A 1 152 ? -12.280 23.412 -19.339 1.00 47.72 152 ASP A N 1
ATOM 1239 C CA . ASP A 1 152 ? -13.344 24.150 -20.005 1.00 47.72 152 ASP A CA 1
ATOM 1240 C C . ASP A 1 152 ? -14.410 23.155 -20.474 1.00 47.72 152 ASP A C 1
ATOM 1242 O O . ASP A 1 152 ? -14.116 22.200 -21.199 1.00 47.72 152 ASP A O 1
ATOM 1246 N N . LYS A 1 153 ? -15.648 23.338 -20.009 1.00 51.50 153 LYS A N 1
ATOM 1247 C CA . LYS A 1 153 ? -16.766 22.479 -20.414 1.00 51.50 153 LYS A CA 1
ATOM 1248 C C . LYS A 1 153 ? -17.265 22.794 -21.827 1.00 51.50 153 LYS A C 1
ATOM 1250 O O . LYS A 1 153 ? -18.187 22.118 -22.264 1.00 51.50 153 LYS A O 1
ATOM 1255 N N . ASN A 1 154 ? -16.633 23.733 -22.536 1.00 49.78 154 ASN A N 1
ATOM 1256 C CA . ASN A 1 154 ? -16.928 24.064 -23.928 1.00 49.78 154 ASN A CA 1
ATOM 1257 C C . ASN A 1 154 ? -15.675 23.974 -24.822 1.00 49.78 154 ASN A C 1
ATOM 1259 O O . ASN A 1 154 ? -15.311 24.944 -25.481 1.00 49.78 154 ASN A O 1
ATOM 1263 N N . SER A 1 155 ? -15.013 22.814 -24.855 1.00 43.47 155 SER A N 1
ATOM 1264 C CA . SER A 1 155 ? -14.134 22.473 -25.985 1.00 43.47 155 SER A CA 1
ATOM 1265 C C . SER A 1 155 ? -14.881 21.548 -26.945 1.00 43.47 155 SER A C 1
ATOM 1267 O O . SER A 1 155 ? -14.752 20.328 -26.869 1.00 43.47 155 SER A O 1
ATOM 1269 N N . ASP A 1 156 ? -15.699 22.175 -27.792 1.00 45.53 156 ASP A N 1
ATOM 1270 C CA . ASP A 1 156 ? -15.976 21.690 -29.150 1.00 45.53 156 ASP A CA 1
ATOM 1271 C C . ASP A 1 156 ? -14.856 22.178 -30.086 1.00 45.53 156 ASP A C 1
ATOM 1273 O O . ASP A 1 156 ? -14.416 23.344 -29.919 1.00 45.53 156 ASP A O 1
#